Protein AF-A0A9J6G212-F1 (afdb_monomer_lite)

Secondary structure (DSSP, 8-state):
--HHHHHHHHHHHHTT--HHHHHHHHT--HHHHHHHHHHHHHH---SPPP--PPPPSS-HHHHHHHHHT-

pLDDT: mean 85.42, std 8.4, range [59.34, 94.12]

Structure (mmCIF, N/CA/C/O backbone):
data_AF-A0A9J6G212-F1
#
_entry.id   AF-A0A9J6G212-F1
#
loop_
_atom_site.group_PDB
_atom_site.id
_atom_site.type_symbol
_atom_site.label_atom_id
_atom_site.label_alt_id
_atom_site.label_comp_id
_atom_site.label_asym_id
_atom_site.label_entity_id
_atom_site.label_seq_id
_atom_site.pdbx_PDB_ins_code
_atom_site.Cartn_x
_atom_site.Cartn_y
_atom_site.Cartn_z
_atom_site.occupancy
_atom_site.B_iso_or_equiv
_atom_site.auth_seq_id
_atom_site.auth_comp_id
_atom_site.auth_asym_id
_atom_site.auth_atom_id
_atom_site.pdbx_PDB_model_num
ATOM 1 N N . MET A 1 1 ? 9.687 -2.261 -2.423 1.00 65.81 1 MET A N 1
ATOM 2 C CA . MET A 1 1 ? 9.826 -1.874 -0.992 1.00 65.81 1 MET A CA 1
ATOM 3 C C . MET A 1 1 ? 10.622 -2.960 -0.256 1.00 65.81 1 MET A C 1
ATOM 5 O O . MET A 1 1 ? 10.545 -4.098 -0.705 1.00 65.81 1 MET A O 1
ATOM 9 N N . PRO A 1 2 ? 11.411 -2.683 0.807 1.00 81.12 2 PRO A N 1
ATOM 10 C CA . PRO A 1 2 ? 12.090 -3.749 1.559 1.00 81.12 2 PRO A CA 1
ATOM 11 C C . PRO A 1 2 ? 11.075 -4.693 2.222 1.00 81.12 2 PRO A C 1
ATOM 13 O O . PRO A 1 2 ? 10.143 -4.204 2.858 1.00 81.12 2 PRO A O 1
ATOM 16 N N . ARG A 1 3 ? 11.262 -6.019 2.106 1.00 81.94 3 ARG A N 1
ATOM 17 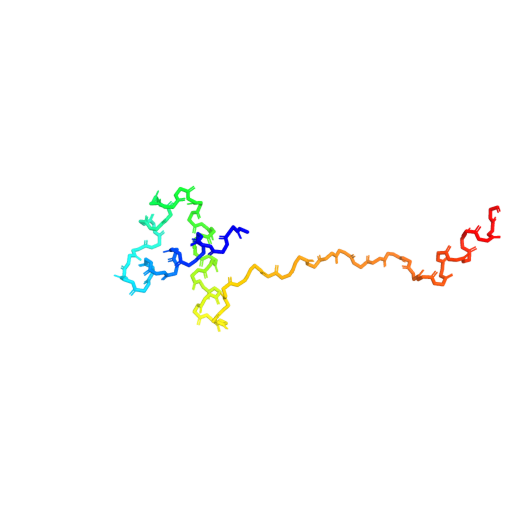C CA . ARG A 1 3 ? 10.317 -7.044 2.611 1.00 81.94 3 ARG A CA 1
ATOM 18 C C . ARG A 1 3 ? 9.901 -6.832 4.065 1.00 81.94 3 ARG A C 1
ATOM 20 O O . ARG A 1 3 ? 8.713 -6.821 4.352 1.00 81.94 3 ARG A O 1
ATOM 27 N N . LYS A 1 4 ? 10.871 -6.542 4.934 1.00 85.44 4 LYS A N 1
ATOM 28 C CA . LYS A 1 4 ? 10.646 -6.281 6.362 1.00 85.44 4 LYS A CA 1
ATOM 29 C C . LYS A 1 4 ? 9.577 -5.210 6.614 1.00 85.44 4 LYS A C 1
ATOM 31 O O . LYS A 1 4 ? 8.696 -5.395 7.434 1.00 85.44 4 LYS A O 1
ATOM 36 N N . GLN A 1 5 ? 9.592 -4.118 5.847 1.00 86.25 5 GLN A N 1
ATOM 37 C CA . GLN A 1 5 ? 8.606 -3.043 6.021 1.00 86.25 5 GLN A CA 1
ATOM 38 C C . GLN A 1 5 ? 7.197 -3.466 5.593 1.00 86.25 5 GLN A C 1
ATOM 40 O O . GLN A 1 5 ? 6.208 -2.928 6.079 1.00 86.25 5 GLN A O 1
ATOM 45 N N . LEU A 1 6 ? 7.104 -4.398 4.647 1.00 86.62 6 LEU A N 1
ATOM 46 C CA . LEU A 1 6 ? 5.841 -4.932 4.158 1.00 86.62 6 LEU A CA 1
ATOM 47 C C . LEU A 1 6 ? 5.252 -5.917 5.181 1.00 86.62 6 LEU A C 1
ATOM 49 O O . LEU A 1 6 ? 4.057 -5.863 5.463 1.00 86.62 6 LEU A O 1
ATOM 53 N N . GLU A 1 7 ? 6.108 -6.734 5.799 1.00 89.31 7 GLU A N 1
ATOM 54 C CA . GLU A 1 7 ? 5.770 -7.592 6.941 1.00 89.31 7 GLU A CA 1
ATOM 55 C C . GLU A 1 7 ? 5.279 -6.767 8.138 1.00 89.31 7 GLU A C 1
ATOM 57 O O . GLU A 1 7 ? 4.199 -7.053 8.653 1.00 89.31 7 GLU A O 1
ATOM 62 N N . ASP A 1 8 ? 5.983 -5.686 8.499 1.00 90.81 8 ASP A N 1
ATOM 63 C CA . ASP A 1 8 ? 5.594 -4.781 9.590 1.00 90.81 8 ASP A CA 1
ATOM 64 C C . ASP A 1 8 ? 4.191 -4.174 9.356 1.00 90.81 8 ASP A C 1
ATOM 66 O O . ASP A 1 8 ? 3.350 -4.143 10.258 1.00 90.81 8 ASP A O 1
ATOM 70 N N . ILE A 1 9 ? 3.894 -3.727 8.125 1.00 91.44 9 ILE A N 1
ATOM 71 C CA . ILE A 1 9 ? 2.572 -3.191 7.739 1.00 91.44 9 ILE A CA 1
ATOM 72 C C . ILE A 1 9 ? 1.475 -4.248 7.907 1.00 91.44 9 ILE A C 1
ATOM 74 O O . ILE A 1 9 ? 0.400 -3.959 8.443 1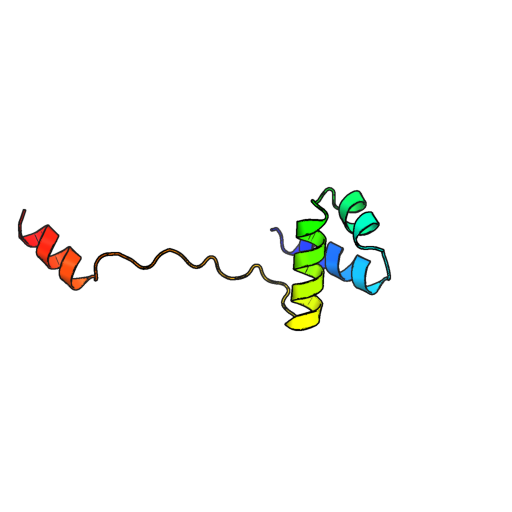.00 91.44 9 ILE A O 1
ATOM 78 N N . ILE A 1 10 ? 1.730 -5.470 7.435 1.00 90.44 10 ILE A N 1
ATOM 79 C CA . ILE A 1 10 ? 0.767 -6.571 7.511 1.00 90.44 10 ILE A CA 1
ATOM 80 C C . ILE A 1 10 ? 0.541 -6.978 8.965 1.00 90.44 10 ILE A C 1
ATOM 82 O O . ILE A 1 10 ? -0.601 -7.198 9.368 1.00 90.44 10 ILE A O 1
ATOM 86 N N . GLU A 1 11 ? 1.599 -7.053 9.766 1.00 92.94 11 GLU A N 1
ATOM 87 C CA . GLU A 1 11 ? 1.503 -7.405 11.175 1.00 92.94 11 GLU A CA 1
ATOM 88 C C . GLU A 1 11 ? 0.674 -6.377 11.955 1.00 92.94 11 GLU A C 1
ATOM 90 O O . GLU A 1 11 ? -0.249 -6.758 12.678 1.00 92.94 11 GLU A O 1
ATOM 95 N N . MET A 1 12 ? 0.907 -5.077 11.749 1.00 92.62 12 MET A N 1
ATOM 96 C CA . MET A 1 12 ? 0.065 -4.033 12.347 1.00 92.62 12 MET A CA 1
ATOM 97 C C . MET A 1 12 ? -1.395 -4.156 11.894 1.00 92.62 12 MET A C 1
ATOM 99 O O . MET A 1 12 ? -2.310 -4.016 12.708 1.00 92.62 12 MET A O 1
ATOM 103 N N . SER A 1 13 ? -1.638 -4.477 10.618 1.00 91.19 13 SER A N 1
ATOM 104 C CA . SER A 1 13 ? -3.000 -4.706 10.130 1.00 91.19 13 SER A CA 1
ATOM 105 C C . SER A 1 13 ? -3.664 -5.916 10.796 1.00 91.19 13 SER A C 1
ATOM 107 O O . SER A 1 13 ? -4.851 -5.834 11.110 1.00 91.19 13 SER A O 1
ATOM 109 N N . LYS A 1 14 ? -2.928 -7.010 11.040 1.00 91.56 14 LYS A N 1
ATOM 110 C CA . LYS A 1 14 ? -3.424 -8.197 11.762 1.00 91.56 14 LYS A CA 1
ATOM 111 C C . LYS A 1 14 ? -3.735 -7.899 13.226 1.00 91.56 14 LYS A C 1
ATOM 113 O O . LYS A 1 14 ? -4.704 -8.423 13.759 1.00 91.56 14 LYS A O 1
ATOM 118 N N . ARG A 1 15 ? -2.950 -7.021 13.854 1.00 93.62 15 ARG A N 1
ATOM 119 C CA . ARG A 1 15 ? -3.170 -6.533 15.225 1.00 93.62 15 ARG A CA 1
ATOM 120 C C . ARG A 1 15 ? -4.355 -5.559 15.347 1.00 93.62 15 ARG A C 1
ATOM 122 O O . ARG A 1 15 ? -4.638 -5.095 16.445 1.00 93.62 15 ARG A O 1
ATOM 129 N N . GLY A 1 16 ? -5.042 -5.233 14.247 1.00 91.81 16 GLY A N 1
ATOM 130 C CA . GLY A 1 16 ? -6.237 -4.383 14.250 1.00 91.81 16 GLY A CA 1
ATOM 131 C C . GLY A 1 16 ? -5.963 -2.880 14.160 1.00 91.81 16 GLY A C 1
ATOM 132 O O . GLY A 1 16 ? -6.875 -2.079 14.364 1.00 91.81 16 GLY A O 1
ATOM 133 N N . TYR A 1 17 ? -4.734 -2.465 13.835 1.00 92.44 17 TYR A N 1
ATOM 134 C CA . TYR A 1 17 ? -4.430 -1.048 13.644 1.00 92.44 17 TYR A CA 1
ATOM 135 C C . TYR A 1 17 ? -5.188 -0.492 12.436 1.00 92.44 17 TYR A C 1
ATOM 137 O O . TYR A 1 17 ? -5.309 -1.134 11.389 1.00 92.44 17 TYR A O 1
ATOM 145 N N . THR A 1 18 ? -5.671 0.745 12.558 1.00 92.94 18 THR A N 1
ATOM 146 C CA . THR A 1 18 ? -6.309 1.429 11.430 1.00 92.94 18 THR A CA 1
ATOM 147 C C . THR A 1 18 ? -5.277 1.758 10.355 1.00 92.94 18 THR A C 1
ATOM 149 O O . THR A 1 18 ? -4.126 2.079 10.649 1.00 92.94 18 THR A O 1
ATOM 152 N N . GLN A 1 19 ? -5.702 1.759 9.092 1.00 92.12 19 GLN A N 1
ATOM 153 C CA . GLN A 1 19 ? -4.834 2.070 7.950 1.00 92.12 19 GLN A CA 1
ATOM 154 C C . GLN A 1 19 ? -4.157 3.446 8.072 1.00 92.12 19 GLN A C 1
ATOM 156 O O . GLN A 1 19 ? -3.000 3.607 7.688 1.00 92.12 19 GLN A O 1
ATOM 161 N N . ARG A 1 20 ? -4.852 4.432 8.661 1.00 93.25 20 ARG A N 1
ATOM 162 C CA . ARG A 1 20 ? -4.285 5.755 8.972 1.00 93.25 20 ARG A CA 1
ATOM 163 C C . ARG A 1 20 ? -3.164 5.672 10.001 1.00 93.25 20 ARG A C 1
ATOM 165 O O . ARG 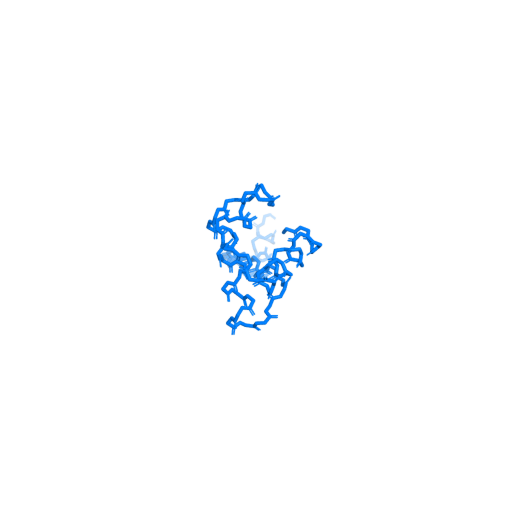A 1 20 ? -2.131 6.300 9.803 1.00 93.25 20 ARG A O 1
ATOM 172 N N . ASN A 1 21 ? -3.349 4.890 11.063 1.00 94.12 21 ASN A N 1
ATOM 173 C CA . ASN A 1 21 ? -2.317 4.722 12.080 1.00 94.12 21 ASN A CA 1
ATOM 174 C C . ASN A 1 21 ? -1.095 3.985 11.508 1.00 94.12 21 ASN A C 1
ATOM 176 O O . ASN A 1 21 ? 0.034 4.414 11.704 1.00 94.12 21 ASN A O 1
ATOM 180 N N . ILE A 1 22 ? -1.319 2.948 10.697 1.00 92.56 22 ILE A N 1
ATOM 181 C CA . ILE A 1 22 ? -0.244 2.226 10.002 1.00 92.56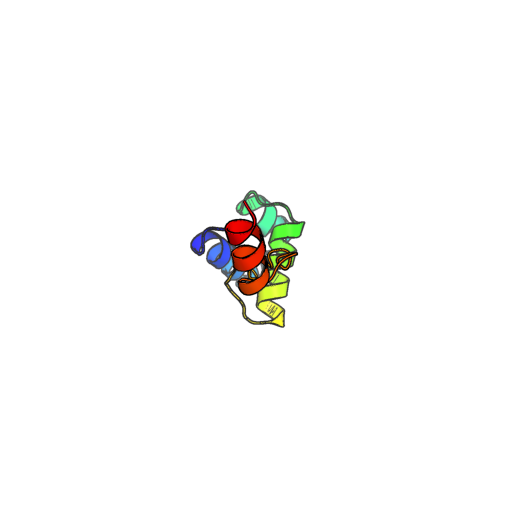 22 ILE A CA 1
ATOM 182 C C . ILE A 1 22 ? 0.555 3.175 9.100 1.00 92.56 22 ILE A C 1
ATOM 184 O O . ILE A 1 22 ? 1.783 3.157 9.121 1.00 92.56 22 ILE A O 1
ATOM 188 N N . ALA A 1 23 ? -0.122 4.038 8.338 1.00 93.50 23 ALA A N 1
ATOM 189 C CA . ALA A 1 23 ? 0.526 5.035 7.487 1.00 93.50 23 ALA A CA 1
ATOM 190 C C . ALA A 1 23 ? 1.406 6.011 8.292 1.00 93.50 23 ALA A C 1
ATOM 192 O O . ALA A 1 23 ? 2.538 6.283 7.891 1.00 93.50 23 ALA A O 1
ATOM 193 N N . LEU A 1 24 ? 0.916 6.482 9.444 1.00 93.56 24 LEU A N 1
ATOM 194 C CA . LEU A 1 24 ? 1.663 7.365 10.345 1.00 93.56 24 LEU A CA 1
ATOM 195 C C . LEU A 1 24 ? 2.892 6.670 10.941 1.00 93.56 24 LEU A C 1
ATOM 197 O O . LEU A 1 24 ? 3.996 7.193 10.831 1.00 93.56 24 LEU A O 1
ATOM 201 N N . VAL A 1 25 ? 2.718 5.475 11.511 1.00 92.50 25 VAL A N 1
ATOM 202 C CA . VAL A 1 25 ? 3.799 4.713 12.163 1.00 92.50 25 VAL A CA 1
ATOM 203 C C . VAL A 1 25 ? 4.885 4.311 11.167 1.00 92.50 25 VAL A C 1
ATOM 205 O O . VAL A 1 25 ? 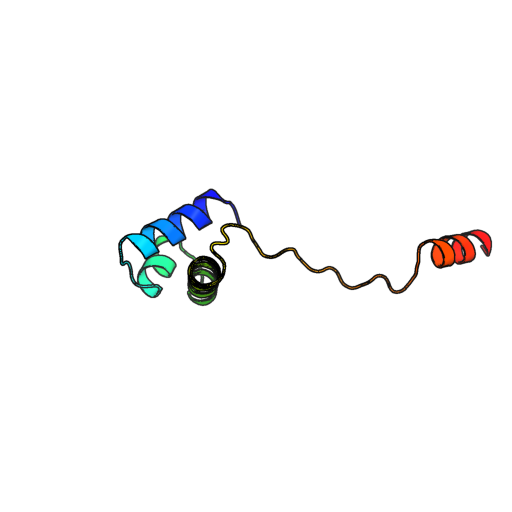6.070 4.362 11.480 1.00 92.50 25 VAL A O 1
ATOM 208 N N . THR A 1 26 ? 4.499 3.934 9.948 1.00 89.12 26 THR A N 1
ATOM 209 C CA . THR A 1 26 ? 5.454 3.497 8.917 1.00 89.12 26 THR A CA 1
ATOM 210 C C . THR A 1 26 ? 6.030 4.647 8.091 1.00 89.12 26 THR A C 1
ATOM 212 O O . THR A 1 26 ? 6.910 4.417 7.259 1.00 89.12 26 THR A O 1
ATOM 215 N N . GLY A 1 27 ? 5.546 5.881 8.284 1.00 90.81 27 GLY A N 1
ATOM 216 C CA . GLY A 1 27 ? 5.944 7.045 7.487 1.00 90.81 27 GLY A CA 1
ATOM 217 C C . GLY A 1 27 ? 5.606 6.896 6.000 1.00 90.81 27 GLY A C 1
ATOM 218 O O . GLY A 1 27 ? 6.308 7.427 5.136 1.00 90.81 27 GLY A O 1
ATOM 219 N N . ARG A 1 28 ? 4.569 6.115 5.670 1.00 88.12 28 ARG A N 1
ATOM 220 C CA . ARG A 1 28 ? 4.178 5.810 4.290 1.00 88.12 28 ARG A CA 1
ATOM 221 C C . ARG A 1 28 ? 2.877 6.507 3.914 1.00 88.12 28 ARG A C 1
ATOM 223 O O . ARG A 1 28 ? 2.001 6.684 4.756 1.00 88.12 28 ARG A O 1
ATOM 230 N N . PRO A 1 29 ? 2.688 6.844 2.626 1.00 92.56 29 PRO A N 1
ATOM 231 C CA . PRO A 1 29 ? 1.405 7.342 2.160 1.00 92.56 29 PRO A CA 1
ATOM 232 C C . PRO A 1 29 ? 0.283 6.345 2.465 1.00 92.56 29 PRO A C 1
ATOM 234 O O . PRO A 1 29 ? 0.430 5.145 2.216 1.00 92.56 29 PRO A O 1
ATOM 237 N N . LEU A 1 30 ? -0.871 6.851 2.907 1.00 93.19 30 LEU A N 1
ATOM 238 C CA . LEU A 1 30 ? -2.056 6.032 3.190 1.00 93.19 30 LEU A CA 1
ATOM 239 C C . LEU A 1 30 ? -2.454 5.157 1.994 1.00 93.19 30 LEU A C 1
ATOM 241 O O . LEU A 1 30 ? -2.797 3.991 2.158 1.00 93.19 30 LEU A O 1
ATOM 245 N N . LYS A 1 31 ? -2.336 5.695 0.774 1.00 93.19 31 LYS A N 1
ATOM 246 C CA . LYS A 1 31 ? -2.591 4.955 -0.469 1.00 93.19 31 LYS A CA 1
ATOM 247 C C . LYS A 1 31 ? -1.710 3.706 -0.595 1.00 93.19 31 LYS A C 1
ATOM 249 O O . LYS A 1 31 ? -2.188 2.667 -1.040 1.00 93.19 31 LYS A O 1
ATOM 254 N N . THR A 1 32 ? -0.442 3.803 -0.201 1.00 89.94 32 THR A N 1
ATOM 255 C CA . THR A 1 32 ? 0.509 2.686 -0.250 1.00 89.94 32 THR A CA 1
ATOM 256 C C . THR A 1 32 ? 0.158 1.634 0.794 1.00 89.94 32 THR A C 1
ATOM 258 O O . THR A 1 32 ? 0.064 0.460 0.448 1.00 89.94 32 THR A O 1
ATOM 261 N N . ALA A 1 33 ? -0.106 2.047 2.038 1.00 90.81 33 ALA A N 1
ATOM 262 C CA . ALA A 1 33 ? -0.539 1.134 3.096 1.00 90.81 33 ALA A CA 1
ATOM 263 C C . ALA A 1 33 ? -1.837 0.401 2.710 1.00 90.81 33 ALA A C 1
ATOM 265 O O . ALA A 1 33 ? -1.911 -0.820 2.826 1.00 90.81 33 ALA A O 1
ATOM 266 N N . ASN A 1 34 ? -2.820 1.117 2.154 1.00 92.06 34 ASN A N 1
ATOM 267 C CA . ASN A 1 34 ? -4.076 0.527 1.686 1.00 92.06 34 ASN A CA 1
ATOM 268 C C . ASN A 1 34 ? -3.860 -0.507 0.591 1.00 92.06 34 ASN A C 1
ATOM 270 O O . ASN A 1 34 ? -4.382 -1.611 0.697 1.00 92.06 34 ASN A O 1
ATOM 274 N N . ARG A 1 35 ? -3.061 -0.172 -0.427 1.00 89.44 35 ARG A N 1
ATOM 275 C CA . ARG A 1 35 ? -2.754 -1.097 -1.519 1.00 89.44 35 ARG A CA 1
ATOM 276 C C . ARG A 1 35 ? -2.083 -2.372 -1.006 1.00 89.44 35 ARG A C 1
ATOM 278 O O . ARG A 1 35 ? -2.440 -3.450 -1.460 1.00 89.44 35 ARG A O 1
ATOM 285 N N . ILE A 1 36 ? -1.134 -2.257 -0.075 1.00 88.75 36 ILE A N 1
ATOM 286 C CA . ILE A 1 36 ? -0.445 -3.416 0.515 1.00 88.75 36 ILE A CA 1
ATOM 287 C C . ILE A 1 36 ? -1.431 -4.285 1.300 1.00 88.75 36 ILE A C 1
ATOM 289 O O . ILE A 1 36 ? -1.458 -5.497 1.120 1.00 88.75 36 ILE A O 1
ATOM 293 N N . ILE A 1 37 ? -2.266 -3.673 2.143 1.00 89.88 37 ILE A N 1
ATOM 294 C CA . ILE A 1 37 ? -3.241 -4.402 2.964 1.00 89.88 37 ILE A CA 1
ATOM 295 C C . ILE A 1 37 ? -4.293 -5.091 2.088 1.00 89.88 37 ILE A C 1
ATOM 297 O O . ILE A 1 37 ? -4.666 -6.223 2.381 1.00 89.88 37 ILE A O 1
ATOM 301 N N . GLN A 1 38 ? -4.758 -4.437 1.022 1.00 89.81 38 GLN A N 1
ATOM 302 C CA . GLN A 1 38 ? -5.684 -5.033 0.055 1.00 89.81 38 GLN A CA 1
ATOM 303 C C . GLN A 1 38 ? -5.036 -6.205 -0.683 1.00 89.81 38 GLN A C 1
ATOM 305 O O . GLN A 1 38 ? -5.565 -7.305 -0.620 1.00 89.81 38 GLN A O 1
ATOM 310 N N . ALA A 1 39 ? -3.843 -6.022 -1.258 1.00 87.75 39 ALA A N 1
ATOM 311 C CA . ALA A 1 39 ? -3.119 -7.105 -1.928 1.00 87.75 39 ALA A CA 1
ATOM 312 C C . ALA A 1 39 ? -2.871 -8.308 -0.998 1.00 87.75 39 ALA A C 1
ATOM 314 O O . ALA A 1 39 ? -3.014 -9.461 -1.402 1.00 87.75 39 ALA A O 1
ATOM 315 N N . TYR A 1 40 ? -2.565 -8.052 0.278 1.00 88.06 40 TYR A N 1
ATOM 316 C CA . TYR A 1 40 ? -2.423 -9.114 1.267 1.00 88.06 40 TYR A CA 1
ATOM 317 C C . TYR A 1 40 ? -3.745 -9.843 1.555 1.00 88.06 40 TYR A C 1
ATOM 319 O O . TYR A 1 40 ? -3.740 -11.060 1.714 1.00 88.06 40 TYR A O 1
ATOM 327 N N . ARG A 1 41 ? -4.870 -9.124 1.632 1.00 86.06 41 ARG A N 1
ATOM 328 C CA . ARG A 1 41 ? -6.195 -9.714 1.889 1.00 86.06 41 ARG A CA 1
ATOM 329 C C . ARG A 1 41 ? -6.735 -10.500 0.698 1.00 86.06 41 ARG A C 1
ATOM 331 O O . ARG A 1 41 ? -7.303 -11.564 0.908 1.00 86.06 41 ARG A O 1
ATOM 338 N N . ASP A 1 42 ? -6.558 -9.971 -0.506 1.00 86.31 42 ASP A N 1
ATOM 339 C CA . ASP A 1 42 ? -7.176 -10.505 -1.719 1.00 86.31 42 ASP A CA 1
ATOM 340 C C . ASP A 1 42 ? -6.359 -11.666 -2.303 1.00 86.31 42 ASP A C 1
ATOM 342 O O . ASP A 1 42 ? -6.919 -12.666 -2.746 1.00 86.31 42 ASP A O 1
ATOM 346 N N . GLU A 1 43 ? -5.027 -11.559 -2.276 1.00 80.88 43 GLU A N 1
ATOM 347 C CA . GLU A 1 43 ? -4.131 -12.495 -2.968 1.00 80.88 43 GLU A CA 1
ATOM 348 C C . GLU A 1 43 ? -3.236 -13.285 -1.998 1.00 80.88 43 GLU A C 1
ATOM 350 O O . GLU A 1 43 ? -2.625 -14.281 -2.384 1.00 80.88 43 GLU A O 1
ATOM 355 N N . GLY A 1 44 ? -3.118 -12.856 -0.734 1.00 76.88 44 GLY A N 1
ATOM 356 C CA . GLY A 1 44 ? -2.126 -13.392 0.207 1.00 76.88 44 GLY A CA 1
ATOM 357 C C . GLY A 1 44 ? -0.689 -12.978 -0.133 1.00 76.88 44 GLY A C 1
ATOM 358 O O . GLY A 1 44 ? 0.270 -13.544 0.396 1.00 76.88 44 GLY A O 1
ATOM 359 N N . TRP A 1 45 ? -0.516 -12.008 -1.036 1.00 68.19 45 TRP A N 1
ATOM 360 C CA . TRP A 1 45 ? 0.786 -11.654 -1.591 1.00 68.19 45 TRP A CA 1
ATOM 361 C C . TRP A 1 45 ? 1.555 -10.698 -0.677 1.00 68.19 45 TRP A C 1
ATOM 363 O O . TRP A 1 45 ? 1.073 -9.637 -0.290 1.00 68.19 45 TRP A O 1
ATOM 373 N N . MET A 1 46 ? 2.804 -11.067 -0.376 1.00 68.25 46 MET A N 1
ATOM 374 C CA . MET A 1 46 ? 3.779 -10.229 0.342 1.00 68.25 46 MET A CA 1
ATOM 375 C C . MET A 1 46 ? 4.870 -9.657 -0.579 1.00 68.25 46 MET A C 1
ATOM 377 O O . MET A 1 46 ? 5.885 -9.141 -0.111 1.00 68.25 46 MET A O 1
ATOM 381 N N . ASN A 1 47 ? 4.705 -9.771 -1.897 1.00 68.31 47 ASN A N 1
ATOM 382 C CA . ASN A 1 47 ? 5.680 -9.276 -2.865 1.00 68.31 47 ASN A CA 1
ATOM 383 C C . ASN A 1 47 ? 5.085 -8.125 -3.680 1.00 68.31 47 ASN A C 1
ATOM 385 O O . ASN A 1 47 ? 3.893 -8.114 -3.982 1.00 68.31 47 ASN A O 1
ATOM 389 N N . ASP A 1 48 ? 5.936 -7.167 -4.056 1.00 65.31 48 ASP A N 1
ATOM 390 C CA . ASP A 1 48 ? 5.556 -6.140 -5.025 1.00 65.31 48 ASP A CA 1
ATOM 391 C C . ASP A 1 48 ? 5.139 -6.819 -6.338 1.00 65.31 48 ASP A C 1
ATOM 393 O O . ASP A 1 48 ? 5.836 -7.708 -6.837 1.00 65.31 48 ASP A O 1
ATOM 397 N N . ALA A 1 49 ? 4.011 -6.380 -6.904 1.00 67.44 49 ALA A N 1
ATOM 398 C CA . ALA A 1 49 ? 3.572 -6.843 -8.213 1.00 67.44 49 ALA A CA 1
ATOM 399 C C . ALA A 1 49 ? 4.708 -6.644 -9.235 1.00 67.44 49 ALA A C 1
ATOM 401 O O . ALA A 1 49 ? 5.333 -5.572 -9.244 1.00 67.44 49 ALA A O 1
ATOM 402 N N . PRO A 1 50 ? 4.988 -7.639 -10.097 1.00 68.00 50 PRO A N 1
ATOM 403 C CA . PRO A 1 50 ? 6.080 -7.544 -11.052 1.00 68.00 50 PRO A CA 1
ATOM 404 C C . PRO A 1 50 ? 5.896 -6.298 -11.918 1.00 68.00 50 PRO A C 1
ATOM 406 O O . PRO A 1 50 ? 4.821 -6.056 -12.474 1.00 68.00 50 PRO A O 1
ATOM 409 N N . HIS A 1 51 ? 6.949 -5.485 -12.032 1.00 74.06 51 HIS A N 1
ATOM 410 C CA . HIS A 1 51 ? 6.904 -4.310 -12.890 1.00 74.06 51 HIS A CA 1
ATOM 411 C C . HIS A 1 51 ? 6.787 -4.772 -14.344 1.00 74.06 51 HIS A C 1
ATOM 413 O O . HIS A 1 51 ? 7.764 -5.219 -14.951 1.00 74.06 51 HIS A O 1
ATOM 419 N N . ARG A 1 52 ? 5.579 -4.68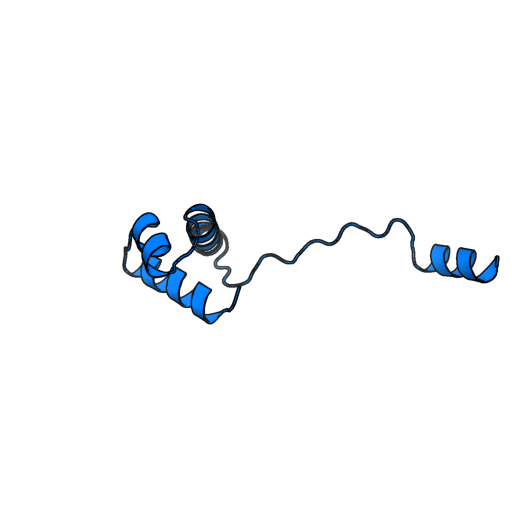2 -14.908 1.00 77.44 52 ARG A N 1
ATOM 420 C CA . ARG A 1 52 ? 5.343 -4.996 -16.314 1.00 77.44 52 ARG A CA 1
ATOM 421 C C . ARG A 1 52 ? 6.037 -3.933 -17.160 1.00 77.44 52 ARG A C 1
ATOM 423 O O . ARG A 1 52 ? 5.528 -2.826 -17.327 1.00 77.44 52 ARG A O 1
ATOM 430 N N . ARG A 1 53 ? 7.222 -4.262 -17.677 1.00 79.38 53 ARG A N 1
ATOM 431 C CA . ARG A 1 53 ? 7.895 -3.432 -18.681 1.00 79.38 53 ARG A CA 1
ATOM 432 C C . ARG A 1 53 ? 7.000 -3.333 -19.914 1.00 79.38 53 ARG A C 1
ATOM 434 O O . ARG A 1 53 ? 6.268 -4.274 -20.229 1.00 79.38 53 ARG A O 1
ATOM 441 N N . ARG A 1 54 ? 7.067 -2.198 -20.617 1.00 84.38 54 ARG A N 1
ATOM 442 C CA . ARG A 1 54 ? 6.435 -2.089 -21.937 1.00 84.38 54 ARG A CA 1
ATOM 443 C C . ARG A 1 54 ? 6.982 -3.203 -22.826 1.00 84.38 54 ARG A C 1
ATOM 445 O O . ARG A 1 54 ? 8.170 -3.527 -22.746 1.00 84.38 54 ARG A O 1
ATOM 452 N N . SER A 1 55 ? 6.111 -3.793 -23.637 1.00 85.44 55 SER A N 1
ATOM 453 C CA . SER A 1 55 ? 6.534 -4.736 -24.668 1.00 85.44 55 SER A CA 1
ATOM 454 C C . SER A 1 55 ? 7.576 -4.068 -25.559 1.00 85.44 55 SER A C 1
ATOM 456 O O . SER A 1 55 ? 7.477 -2.874 -25.849 1.00 85.44 55 SER A O 1
ATOM 458 N N . ARG A 1 56 ? 8.588 -4.832 -25.970 1.00 86.12 56 ARG A N 1
ATOM 459 C CA . ARG A 1 56 ? 9.554 -4.351 -26.958 1.00 86.12 56 ARG A CA 1
ATOM 460 C C . ARG A 1 56 ? 8.808 -4.042 -28.255 1.00 86.12 56 ARG A C 1
ATOM 462 O O . ARG A 1 56 ? 7.931 -4.811 -28.641 1.00 86.12 56 ARG A O 1
ATOM 469 N N . SER A 1 57 ? 9.161 -2.937 -28.905 1.00 87.19 57 SER A N 1
ATOM 470 C CA . SER A 1 57 ? 8.630 -2.601 -30.233 1.00 87.19 57 SER A CA 1
ATOM 471 C C . SER A 1 57 ? 9.135 -3.564 -31.306 1.00 87.19 57 SER A C 1
ATOM 473 O O . SER A 1 57 ? 8.468 -3.751 -32.316 1.00 87.19 57 SER A O 1
ATOM 475 N N . THR A 1 58 ? 10.298 -4.173 -31.071 1.00 86.81 58 THR A N 1
ATOM 476 C CA . THR A 1 58 ? 10.954 -5.109 -31.978 1.00 86.81 58 THR A CA 1
ATOM 477 C C . THR A 1 58 ? 11.146 -6.478 -31.334 1.00 86.81 58 THR A C 1
ATOM 479 O O . THR A 1 58 ? 11.376 -6.622 -30.124 1.00 86.81 58 THR A O 1
ATOM 482 N N . THR A 1 59 ? 11.045 -7.504 -32.171 1.00 87.81 59 THR A N 1
ATOM 483 C CA . THR A 1 59 ? 11.475 -8.867 -31.849 1.00 87.81 59 THR A CA 1
ATOM 484 C C . THR A 1 59 ? 12.993 -8.995 -31.992 1.00 87.81 59 THR A C 1
ATOM 486 O O . THR A 1 59 ? 13.638 -8.167 -32.633 1.00 87.81 59 THR A O 1
ATOM 489 N N . LYS A 1 60 ? 13.581 -10.046 -31.402 1.00 87.50 60 LYS A N 1
ATOM 490 C CA . LYS A 1 60 ? 15.029 -10.295 -31.512 1.00 87.50 60 LYS A CA 1
ATOM 491 C C . LYS A 1 60 ? 15.472 -10.445 -32.968 1.00 87.50 60 LYS A C 1
ATOM 493 O O . LYS A 1 60 ? 16.514 -9.918 -33.330 1.00 87.50 60 LYS A O 1
ATOM 498 N N . ASP A 1 61 ? 14.666 -11.113 -33.787 1.00 86.81 61 ASP A N 1
ATOM 499 C CA . ASP A 1 61 ? 14.976 -11.322 -35.203 1.00 86.81 61 ASP A CA 1
ATOM 500 C C . ASP A 1 61 ? 14.962 -10.000 -35.977 1.00 86.81 61 ASP A C 1
ATOM 502 O O . ASP A 1 61 ? 15.859 -9.739 -36.773 1.00 86.81 61 ASP A O 1
ATOM 506 N N . GLN A 1 62 ? 14.012 -9.108 -35.671 1.00 88.25 62 GLN A N 1
ATOM 507 C CA . GLN A 1 62 ? 13.993 -7.756 -36.237 1.00 88.25 62 GLN A CA 1
ATOM 508 C C . GLN A 1 62 ? 15.230 -6.947 -35.836 1.00 88.25 62 GLN A C 1
ATOM 510 O O . GLN A 1 62 ? 15.797 -6.262 -36.681 1.00 88.25 62 GLN A O 1
ATOM 515 N N . ASP A 1 63 ? 15.685 -7.049 -34.585 1.00 86.19 63 ASP A N 1
ATOM 516 C CA . ASP A 1 63 ? 16.910 -6.372 -34.142 1.00 86.19 63 ASP A CA 1
ATOM 517 C C . ASP A 1 63 ? 18.153 -6.901 -34.878 1.00 86.19 63 ASP A C 1
ATOM 519 O O . ASP A 1 63 ? 19.027 -6.116 -35.242 1.00 86.19 63 ASP A O 1
ATOM 523 N N . ILE A 1 64 ? 18.224 -8.213 -35.138 1.00 88.50 64 ILE A N 1
ATOM 524 C CA . ILE A 1 64 ? 19.308 -8.830 -35.921 1.00 88.50 64 ILE A CA 1
ATOM 525 C C . ILE A 1 64 ? 19.284 -8.308 -37.362 1.00 88.50 64 ILE A C 1
ATOM 527 O O . ILE A 1 64 ? 20.327 -7.916 -37.880 1.00 88.50 64 ILE A O 1
ATOM 531 N N . CYS A 1 65 ? 18.106 -8.241 -37.989 1.00 85.88 65 CYS A N 1
ATOM 532 C CA . CYS A 1 65 ? 17.951 -7.678 -39.331 1.00 85.88 65 CYS A CA 1
ATOM 533 C C . CYS A 1 65 ? 18.359 -6.200 -39.399 1.00 85.88 65 CYS A C 1
ATOM 535 O O . CYS A 1 65 ? 19.009 -5.799 -40.359 1.00 85.88 65 CYS A O 1
ATOM 537 N N . ILE A 1 66 ? 18.008 -5.398 -38.389 1.00 85.12 66 ILE A N 1
ATOM 538 C CA . ILE A 1 66 ? 18.386 -3.979 -38.323 1.00 85.12 66 ILE A CA 1
ATOM 539 C C . ILE A 1 66 ? 19.905 -3.830 -38.165 1.00 85.12 66 ILE A C 1
ATOM 541 O O . ILE A 1 66 ? 20.502 -3.010 -38.854 1.00 85.12 66 ILE A O 1
ATOM 545 N N . MET A 1 67 ? 20.541 -4.628 -37.298 1.00 82.94 67 MET A N 1
ATOM 546 C CA . MET A 1 67 ? 21.997 -4.586 -37.100 1.00 82.94 67 MET A CA 1
ATOM 547 C C . MET A 1 67 ? 22.781 -5.058 -38.328 1.00 82.94 67 MET A C 1
ATOM 549 O O . MET A 1 67 ? 23.847 -4.522 -38.598 1.00 82.94 67 MET A O 1
ATOM 553 N N . ALA A 1 68 ? 22.266 -6.042 -39.067 1.00 81.44 68 ALA A N 1
ATOM 554 C CA . ALA A 1 68 ? 22.909 -6.560 -40.275 1.00 81.44 68 ALA A CA 1
ATOM 555 C C . ALA A 1 68 ? 22.769 -5.634 -41.499 1.00 81.44 68 ALA A C 1
ATOM 557 O O . ALA A 1 68 ? 23.438 -5.857 -42.504 1.00 81.44 68 ALA A O 1
ATOM 558 N N . ALA A 1 69 ? 21.886 -4.633 -41.437 1.00 70.06 69 ALA A N 1
ATOM 559 C CA . ALA A 1 69 ? 21.648 -3.668 -42.510 1.00 70.06 69 ALA A CA 1
ATOM 560 C C . ALA A 1 69 ? 22.483 -2.373 -42.384 1.00 70.06 69 ALA A C 1
ATOM 562 O O . ALA A 1 69 ? 22.289 -1.462 -43.191 1.00 70.06 69 ALA A O 1
ATOM 563 N N . VAL A 1 70 ? 23.365 -2.279 -41.377 1.00 59.34 70 VAL A N 1
ATOM 564 C CA . VAL A 1 70 ? 24.283 -1.149 -41.114 1.00 59.34 70 VAL A CA 1
ATOM 565 C C . VAL A 1 70 ? 25.689 -1.454 -41.612 1.00 59.34 70 VAL A C 1
ATOM 567 O O . VAL A 1 70 ? 26.150 -2.597 -41.404 1.00 59.34 70 VAL A O 1
#

Sequence (70 aa):
MPRKQLEDIIEMSKRGYTQRNIALVTGRPLKTANRIIQAYRDEGWMNDAPHRRRSRSTTKDQDICIMAAV

Radius of gyration: 19.96 Å; chains: 1; bounding box: 32×21×58 Å

Foldseek 3Di:
DPLVLLVVLQVCVVVVHDLVVSCVVSVHPSVVSVVSNCCCVPPVDSDDDPDDDPDDPDDPVRVVVVVVVD

Organism: Haemaphysalis longicornis (NCBI:txid44386)